Protein AF-A0AAE0A126-F1 (afdb_monomer_lite)

InterPro domains:
  IPR005139 Peptide chain release factor [PF03462] (1-74)
  IPR045853 Peptide chain release factor class I superfamily [SSF75620] (1-94)

Sequence (136 aa):
MVMEMYKSWAQRRGYGVTVVDEMPGEMAGIKLATIKVVGEYTFGYAKSEVGVHRLVRISPFDSGKRWHTSFAAVAVIPIIGDGSTCVQINESDLLSVAAPPQNMAQAMSQPVSMATLPQNIEEEMAVNLRKSNSFD

Foldseek 3Di:
DVVVVVVVVLVVVVWDKDWPDFAADPPHDTQKTKMKTWDPCPCVVCVVVAAKDKDWAQDPPDPVSDIAIKIKGWDKDWDFPPDDDPVPPDPVVPDDPDDDDDDDDDDPDDDDPPPDDPPDGRTIIIIIIHIDDPDD

Organism: NCBI:txid43782

Secondary structure (DSSP, 8-state):
-HHHHHHHHHHHTT-EEEEEEEEE-SSSSEEEEEEEEESTTHHHHHGGG-EEEEEEEE-TT-TT--EEEEEEEEEEEEE----S------GGG---S--PPP----------------S----EEEEEEEEEP---

Structure (mmCIF, N/CA/C/O backbone):
data_AF-A0AAE0A126-F1
#
_entry.id   AF-A0AAE0A126-F1
#
loop_
_atom_site.group_PDB
_atom_site.id
_atom_site.type_symbol
_atom_site.label_atom_id
_atom_site.label_alt_id
_atom_site.label_comp_id
_atom_site.label_asym_id
_atom_site.label_entity_id
_atom_site.label_seq_id
_atom_site.pdbx_PDB_ins_code
_atom_site.Cartn_x
_atom_site.Cartn_y
_atom_site.Cartn_z
_atom_site.occupancy
_atom_site.B_iso_or_equiv
_atom_site.auth_seq_id
_atom_site.auth_comp_id
_atom_site.auth_asym_id
_atom_site.auth_atom_id
_atom_site.pdbx_PDB_model_num
ATOM 1 N N . MET A 1 1 ? 1.179 -0.737 -8.811 1.00 82.94 1 MET A N 1
ATOM 2 C CA . MET A 1 1 ? 1.122 -2.153 -8.372 1.00 82.94 1 MET A CA 1
ATOM 3 C C . MET A 1 1 ? 0.678 -2.263 -6.924 1.00 82.94 1 MET A C 1
ATOM 5 O O . MET A 1 1 ? -0.430 -2.722 -6.720 1.00 82.94 1 MET A O 1
ATOM 9 N N . VAL A 1 2 ? 1.458 -1.804 -5.938 1.00 86.81 2 VAL A N 1
ATOM 10 C CA . VAL A 1 2 ? 1.066 -1.941 -4.518 1.00 86.81 2 VAL A CA 1
ATOM 11 C C . VAL A 1 2 ? -0.205 -1.146 -4.178 1.00 86.81 2 VAL A C 1
ATOM 13 O O . VAL A 1 2 ? -1.112 -1.688 -3.564 1.00 86.81 2 VAL A O 1
ATOM 16 N N . MET A 1 3 ? -0.340 0.094 -4.662 1.00 87.62 3 MET A N 1
ATOM 17 C CA . MET A 1 3 ? -1.569 0.889 -4.478 1.00 87.62 3 MET A CA 1
ATOM 18 C C . MET A 1 3 ? -2.814 0.172 -5.029 1.00 87.62 3 MET A C 1
ATOM 20 O O . MET A 1 3 ? -3.820 0.046 -4.341 1.00 87.62 3 MET A O 1
ATOM 24 N N . GLU A 1 4 ? -2.719 -0.351 -6.254 1.00 89.44 4 GLU A N 1
ATOM 25 C CA . GLU A 1 4 ? -3.809 -1.078 -6.919 1.00 89.44 4 GLU A CA 1
ATOM 26 C C . GLU A 1 4 ? -4.172 -2.388 -6.209 1.00 89.44 4 GLU A C 1
ATOM 28 O O . GLU A 1 4 ? -5.342 -2.767 -6.174 1.00 89.44 4 GLU A O 1
ATOM 33 N N . MET A 1 5 ? -3.193 -3.056 -5.588 1.00 91.06 5 MET A N 1
ATOM 34 C CA . MET A 1 5 ? -3.435 -4.222 -4.737 1.00 91.06 5 MET A CA 1
ATOM 35 C C . MET A 1 5 ? -4.329 -3.851 -3.548 1.00 91.06 5 MET A C 1
ATOM 37 O O . MET A 1 5 ? -5.325 -4.533 -3.313 1.00 91.06 5 MET A O 1
ATOM 41 N N . TYR A 1 6 ? -4.030 -2.751 -2.848 1.00 89.94 6 TYR A N 1
ATOM 42 C CA . TYR A 1 6 ? -4.845 -2.294 -1.719 1.00 89.94 6 TYR A CA 1
ATOM 43 C C . TYR A 1 6 ? -6.224 -1.792 -2.143 1.00 89.94 6 TYR A C 1
ATOM 45 O O . TYR A 1 6 ? -7.208 -2.130 -1.488 1.00 89.94 6 TYR A O 1
ATOM 53 N N . LYS A 1 7 ? -6.328 -1.061 -3.262 1.00 90.12 7 LYS A N 1
ATOM 54 C CA . LYS A 1 7 ? -7.629 -0.669 -3.835 1.00 90.12 7 LYS A CA 1
ATOM 55 C C . LYS A 1 7 ? -8.488 -1.898 -4.138 1.00 90.12 7 LYS A C 1
ATOM 57 O O . LYS A 1 7 ? -9.641 -1.958 -3.724 1.00 90.12 7 LYS A O 1
ATOM 62 N N . SER A 1 8 ? -7.908 -2.905 -4.794 1.00 92.12 8 SER A N 1
ATOM 63 C CA . SER A 1 8 ? -8.606 -4.151 -5.135 1.00 92.12 8 SER A CA 1
ATOM 64 C C . SER A 1 8 ? -9.008 -4.948 -3.892 1.00 92.12 8 SER A C 1
ATOM 66 O O . SER A 1 8 ? -10.103 -5.501 -3.836 1.00 92.12 8 SER A O 1
ATOM 68 N N . TRP A 1 9 ? -8.133 -5.021 -2.886 1.00 91.31 9 TRP A N 1
ATOM 69 C CA . TRP A 1 9 ? -8.419 -5.675 -1.608 1.00 91.31 9 TRP A CA 1
ATOM 70 C C . TRP A 1 9 ? -9.588 -5.007 -0.879 1.00 91.31 9 TRP A C 1
ATOM 72 O O . TRP A 1 9 ? -10.513 -5.694 -0.448 1.00 91.31 9 TRP A O 1
ATOM 82 N N . ALA A 1 10 ? -9.577 -3.678 -0.804 1.00 90.06 10 ALA A N 1
ATOM 83 C CA . ALA A 1 10 ? -10.619 -2.908 -0.146 1.00 90.06 10 ALA A CA 1
ATOM 84 C C . ALA A 1 10 ? -11.964 -3.011 -0.885 1.00 90.06 10 ALA A C 1
ATOM 86 O O . ALA A 1 10 ? -12.980 -3.294 -0.255 1.00 90.06 10 ALA A O 1
ATOM 87 N N . GLN A 1 11 ? -11.967 -2.922 -2.221 1.00 90.50 11 GLN A N 1
ATOM 88 C CA . GLN A 1 11 ? -13.170 -3.133 -3.038 1.00 90.50 11 GLN A CA 1
ATOM 89 C C . GLN A 1 11 ? -13.780 -4.526 -2.834 1.00 90.50 11 GLN A C 1
ATOM 91 O O . GLN A 1 11 ? -14.992 -4.651 -2.684 1.00 90.50 11 GLN A O 1
ATOM 96 N N . ARG A 1 12 ? -12.955 -5.583 -2.773 1.00 92.12 12 ARG A N 1
ATOM 97 C CA . ARG A 1 12 ? -13.431 -6.960 -2.533 1.00 92.12 12 ARG A CA 1
ATOM 98 C C . ARG A 1 12 ? -14.060 -7.154 -1.155 1.00 92.12 12 ARG A C 1
ATOM 100 O O . ARG A 1 12 ? -14.877 -8.054 -0.996 1.00 92.12 12 ARG A O 1
ATOM 107 N N . ARG A 1 13 ? -13.665 -6.348 -0.170 1.00 88.19 13 ARG A N 1
ATOM 108 C CA . ARG A 1 13 ? -14.212 -6.376 1.193 1.00 88.19 13 ARG A CA 1
ATOM 109 C C . ARG A 1 13 ? -15.372 -5.401 1.405 1.00 88.19 13 ARG A C 1
ATOM 111 O O . ARG A 1 13 ? -15.934 -5.382 2.491 1.00 88.19 13 ARG A O 1
ATOM 118 N N . GLY A 1 14 ? -15.738 -4.621 0.385 1.00 89.06 14 GLY A N 1
ATOM 119 C CA . GLY A 1 14 ? -16.791 -3.610 0.486 1.00 89.06 14 GLY A CA 1
ATOM 120 C C . GLY A 1 14 ? -16.379 -2.357 1.265 1.00 89.06 14 GLY A C 1
ATOM 121 O O . GLY A 1 14 ? -17.247 -1.621 1.721 1.00 89.06 14 GLY A O 1
ATOM 122 N N . TYR A 1 15 ? -15.077 -2.107 1.430 1.00 89.75 15 TYR A N 1
ATOM 123 C CA . TYR A 1 15 ? -14.576 -0.904 2.093 1.00 89.75 15 TYR A CA 1
ATOM 124 C C . TYR A 1 15 ? -14.580 0.300 1.144 1.00 89.75 15 TYR A C 1
ATOM 126 O O . TYR A 1 15 ? -14.303 0.170 -0.053 1.00 89.75 15 TYR A O 1
ATOM 134 N N . GLY A 1 16 ? -14.840 1.488 1.691 1.00 87.31 16 GLY A N 1
ATOM 135 C CA . GLY A 1 16 ? -14.696 2.749 0.968 1.00 87.31 16 GLY A CA 1
ATOM 136 C C . GLY A 1 16 ? -13.219 3.098 0.796 1.00 87.31 16 GLY A C 1
ATOM 137 O O . GLY A 1 16 ? -12.457 3.029 1.756 1.00 87.31 16 GLY A O 1
ATOM 138 N N . VAL A 1 17 ? -12.795 3.472 -0.413 1.00 90.38 17 VAL A N 1
ATOM 139 C CA . VAL A 1 17 ? -11.408 3.881 -0.689 1.00 90.38 17 VAL A CA 1
ATOM 140 C C . VAL A 1 17 ? -11.391 5.269 -1.303 1.00 90.38 17 VAL A C 1
ATOM 142 O O . VAL A 1 17 ? -11.979 5.483 -2.361 1.00 90.38 17 VAL A O 1
ATOM 145 N N . THR A 1 18 ? -10.638 6.173 -0.689 1.00 89.56 18 THR A N 1
ATOM 146 C CA . THR A 1 18 ? -10.397 7.530 -1.183 1.00 89.56 18 THR A CA 1
ATOM 147 C C . THR A 1 18 ? -8.900 7.739 -1.356 1.00 89.56 18 THR A C 1
ATOM 149 O O . THR A 1 18 ? -8.113 7.418 -0.470 1.00 89.56 18 THR A O 1
ATOM 152 N N . VAL A 1 19 ? -8.475 8.275 -2.497 1.00 89.50 19 VAL A N 1
ATOM 153 C CA . VAL A 1 19 ? -7.074 8.671 -2.696 1.00 89.50 19 VAL A CA 1
ATOM 154 C C . VAL A 1 19 ? -6.896 10.066 -2.102 1.00 89.50 19 VAL A C 1
ATOM 156 O O . VAL A 1 19 ? -7.593 10.988 -2.512 1.00 89.50 19 VAL A O 1
ATOM 159 N N . VAL A 1 20 ? -6.014 10.201 -1.110 1.00 88.88 20 VAL A N 1
ATOM 160 C CA . VAL A 1 20 ? -5.733 11.480 -0.434 1.00 88.88 20 VAL A CA 1
ATOM 161 C C . VAL A 1 20 ? -4.631 12.232 -1.163 1.00 88.88 20 VAL A C 1
ATOM 163 O O . VAL A 1 20 ? -4.755 13.426 -1.409 1.00 88.88 20 VAL A O 1
ATOM 166 N N . ASP A 1 21 ? -3.562 11.521 -1.510 1.00 85.56 21 ASP A N 1
ATOM 167 C CA . ASP A 1 21 ? -2.424 12.082 -2.224 1.00 85.56 21 ASP A CA 1
ATOM 168 C C . ASP A 1 21 ? -1.836 11.036 -3.173 1.00 85.56 21 ASP A C 1
ATOM 170 O O . ASP A 1 21 ? -1.783 9.842 -2.859 1.00 85.56 21 ASP A O 1
ATOM 174 N N . GLU A 1 22 ? -1.396 11.482 -4.343 1.00 88.06 22 GLU A N 1
ATOM 175 C CA . GLU A 1 22 ? -0.737 10.652 -5.342 1.00 88.06 22 GLU A CA 1
ATOM 176 C C . GLU A 1 22 ? 0.333 11.474 -6.059 1.00 88.06 22 GLU A C 1
ATOM 178 O O . GLU A 1 22 ? 0.05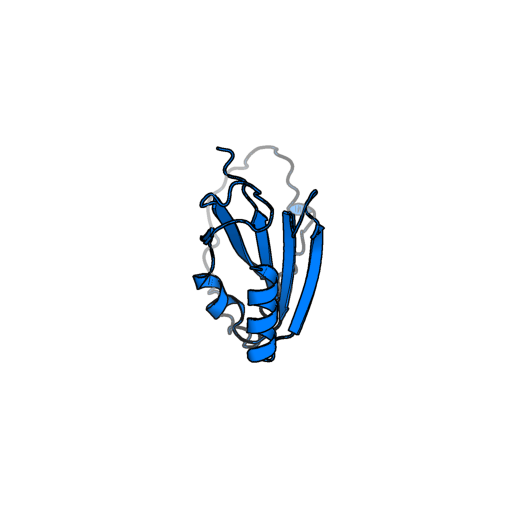0 12.396 -6.821 1.00 88.06 22 GLU A O 1
ATOM 183 N N . MET A 1 23 ? 1.588 11.094 -5.842 1.00 87.00 23 MET A N 1
ATOM 184 C CA . MET A 1 23 ? 2.736 11.658 -6.530 1.00 87.00 23 MET A CA 1
ATOM 185 C C . MET A 1 23 ? 3.214 10.688 -7.616 1.00 87.00 23 MET A C 1
ATOM 187 O O . MET A 1 23 ? 3.800 9.639 -7.292 1.00 87.00 23 MET A O 1
ATOM 191 N N . PRO A 1 24 ? 3.032 11.020 -8.905 1.00 86.75 24 PRO A N 1
ATOM 192 C CA . PRO A 1 24 ? 3.548 10.202 -9.992 1.00 86.75 24 PRO A CA 1
ATOM 193 C C . PRO A 1 24 ? 5.085 10.150 -9.959 1.00 86.75 24 PRO A C 1
ATOM 195 O O . PRO A 1 24 ? 5.764 11.079 -9.519 1.00 86.75 24 PRO A O 1
ATOM 198 N N . GLY A 1 25 ? 5.650 9.023 -10.390 1.00 82.81 25 GLY A N 1
ATOM 199 C CA . GLY A 1 25 ? 7.092 8.868 -10.584 1.00 82.81 25 GLY A CA 1
ATOM 200 C C . GLY A 1 25 ? 7.559 9.492 -11.902 1.00 82.81 25 GLY A C 1
ATOM 201 O O . GLY A 1 25 ? 6.799 9.542 -12.860 1.00 82.81 25 GLY A O 1
ATOM 202 N N . GLU A 1 26 ? 8.825 9.911 -11.968 1.00 78.75 26 GLU A N 1
ATOM 203 C CA . GLU A 1 26 ? 9.386 10.651 -13.117 1.00 78.75 26 GLU A CA 1
ATOM 204 C C . GLU A 1 26 ? 9.340 9.886 -14.447 1.00 78.75 26 GLU A C 1
ATOM 206 O O . GLU A 1 26 ? 9.037 10.468 -15.481 1.00 78.75 26 GLU A O 1
ATOM 211 N N . MET A 1 27 ? 9.626 8.581 -14.437 1.00 76.06 27 MET A N 1
ATOM 212 C CA . MET A 1 27 ? 9.590 7.759 -15.657 1.00 76.06 27 MET A CA 1
ATOM 213 C C . MET A 1 27 ? 8.366 6.846 -15.726 1.00 76.06 27 MET A C 1
ATOM 215 O O . MET A 1 27 ? 7.790 6.659 -16.792 1.00 76.06 27 MET A O 1
ATOM 219 N N . ALA A 1 28 ? 7.999 6.216 -14.607 1.00 80.00 28 ALA A N 1
ATOM 220 C CA . ALA A 1 28 ? 6.875 5.289 -14.547 1.00 80.00 28 ALA A CA 1
ATOM 221 C C . ALA A 1 28 ? 6.456 4.982 -13.105 1.00 80.00 28 ALA A C 1
ATOM 223 O O . ALA A 1 28 ? 7.293 4.825 -12.206 1.00 80.00 28 ALA A O 1
ATOM 224 N N . GLY A 1 29 ? 5.153 4.763 -12.928 1.00 82.31 29 GLY A N 1
ATOM 225 C CA . GLY A 1 29 ? 4.553 4.363 -11.660 1.00 82.31 29 GLY A CA 1
ATOM 226 C C . GLY A 1 29 ? 4.373 5.530 -10.696 1.00 82.31 29 GLY A C 1
ATOM 227 O O . GLY A 1 29 ? 4.264 6.678 -11.105 1.00 82.31 29 GLY A O 1
ATOM 228 N N . ILE A 1 30 ? 4.329 5.209 -9.406 1.00 84.06 30 ILE A N 1
ATOM 229 C CA . ILE A 1 30 ? 4.019 6.145 -8.324 1.00 84.06 30 ILE A CA 1
ATOM 230 C C . ILE A 1 30 ? 5.238 6.237 -7.404 1.00 84.06 30 ILE A C 1
ATOM 232 O O . ILE A 1 30 ? 5.832 5.209 -7.060 1.00 84.06 30 ILE A O 1
ATOM 236 N N . LYS A 1 31 ? 5.623 7.461 -7.030 1.00 84.25 31 LYS A N 1
ATOM 237 C CA . LYS A 1 31 ? 6.711 7.737 -6.080 1.00 84.25 31 LYS A CA 1
ATOM 238 C C . LYS A 1 31 ? 6.212 7.674 -4.640 1.00 84.25 31 LYS A C 1
ATOM 240 O O . LYS A 1 31 ? 6.867 7.049 -3.801 1.00 84.25 31 LYS A O 1
ATOM 245 N N . LEU A 1 32 ? 5.071 8.320 -4.405 1.00 83.50 32 LEU A N 1
ATOM 246 C CA . LEU A 1 32 ? 4.343 8.355 -3.146 1.00 83.50 32 LEU A CA 1
ATOM 247 C C . LEU A 1 32 ? 2.847 8.253 -3.431 1.00 83.50 32 LEU A C 1
ATOM 249 O O . LEU A 1 32 ? 2.360 8.881 -4.362 1.00 83.50 32 LEU A O 1
ATOM 253 N N . ALA A 1 33 ? 2.123 7.478 -2.640 1.00 86.81 33 ALA A N 1
ATOM 254 C CA . ALA A 1 33 ? 0.671 7.562 -2.594 1.00 86.81 33 ALA A CA 1
ATOM 255 C C . ALA A 1 33 ? 0.208 7.401 -1.156 1.00 86.81 33 ALA A C 1
ATOM 257 O O . ALA A 1 33 ? 0.822 6.638 -0.407 1.00 86.81 33 ALA A O 1
ATOM 258 N N . THR A 1 34 ? -0.888 8.086 -0.851 1.00 88.50 34 THR A N 1
ATOM 259 C CA . THR A 1 34 ? -1.635 8.021 0.398 1.00 88.50 34 THR A CA 1
ATOM 260 C C . THR A 1 34 ? -3.081 7.701 0.051 1.00 88.50 34 THR A C 1
ATOM 262 O O . THR A 1 34 ? -3.775 8.497 -0.583 1.00 88.50 34 THR A O 1
ATOM 265 N N . ILE A 1 35 ? -3.548 6.523 0.454 1.00 88.12 35 ILE A N 1
ATOM 266 C CA . ILE A 1 35 ? -4.961 6.142 0.343 1.00 88.12 35 ILE A CA 1
ATOM 267 C C . ILE A 1 35 ? -5.583 6.107 1.728 1.00 88.12 35 ILE A C 1
ATOM 269 O O . ILE A 1 35 ? -4.923 5.672 2.664 1.00 88.12 35 ILE A O 1
ATOM 273 N N . LYS A 1 36 ? -6.835 6.549 1.817 1.00 88.75 36 LYS A N 1
ATOM 274 C CA . LYS A 1 36 ? -7.723 6.450 2.968 1.00 88.75 36 LYS A CA 1
ATOM 275 C C . LYS A 1 36 ? -8.702 5.310 2.722 1.00 88.75 36 LYS A C 1
ATOM 277 O O . LYS A 1 36 ? -9.431 5.332 1.731 1.00 88.75 36 LYS A O 1
ATOM 282 N N . VAL A 1 37 ? -8.703 4.316 3.601 1.00 86.81 37 VAL A N 1
ATOM 283 C CA . VAL A 1 37 ? -9.666 3.204 3.566 1.00 86.81 37 VAL A CA 1
ATOM 284 C C . VAL A 1 37 ? -10.605 3.339 4.756 1.00 86.81 37 VAL A C 1
ATOM 286 O O . VAL A 1 37 ? -10.115 3.472 5.870 1.00 86.81 37 VAL A O 1
ATOM 289 N N . VAL A 1 38 ? -11.916 3.317 4.513 1.00 86.00 38 VAL A N 1
ATOM 290 C CA . VAL A 1 38 ? -12.972 3.419 5.530 1.00 86.00 38 VAL A CA 1
ATOM 291 C C . VAL A 1 38 ? -13.756 2.112 5.559 1.00 86.00 38 VAL A C 1
ATOM 293 O O . VAL A 1 38 ? -14.254 1.649 4.529 1.00 86.00 38 VAL A O 1
ATOM 296 N N . GLY A 1 39 ? -13.854 1.509 6.738 1.00 84.56 39 GLY A N 1
ATOM 297 C CA . GLY A 1 39 ? -14.594 0.275 6.952 1.00 84.56 39 GLY A CA 1
ATOM 298 C C . GLY A 1 39 ? -14.431 -0.248 8.374 1.00 84.56 39 GLY A C 1
ATOM 299 O O . GLY A 1 39 ? -13.646 0.275 9.159 1.00 84.56 39 GLY A O 1
ATOM 300 N N . GLU A 1 40 ? -15.178 -1.297 8.698 1.00 82.44 40 GLU A N 1
ATOM 301 C CA . GLU A 1 40 ? -15.122 -1.936 10.011 1.00 82.44 40 GLU A CA 1
ATOM 302 C C . GLU A 1 40 ? -13.845 -2.787 10.149 1.00 82.44 40 GLU A C 1
ATOM 304 O O . GLU A 1 40 ? -13.540 -3.617 9.280 1.00 82.44 40 GLU A O 1
ATOM 309 N N . TYR A 1 41 ? -13.100 -2.582 11.242 1.00 81.69 41 TYR A N 1
ATOM 310 C CA . TYR A 1 41 ? -11.856 -3.296 11.575 1.00 81.69 41 TYR A CA 1
ATOM 311 C C . TYR A 1 41 ? -10.760 -3.248 10.490 1.00 81.69 41 TYR A C 1
ATOM 313 O O . TYR A 1 41 ? -9.907 -4.141 10.404 1.00 81.69 41 TYR A O 1
ATOM 321 N N . THR A 1 42 ? -10.772 -2.231 9.627 1.00 82.06 42 THR A N 1
ATOM 322 C CA . THR A 1 42 ? -9.817 -2.055 8.519 1.00 82.06 42 THR A CA 1
ATOM 323 C C . THR A 1 42 ? -8.374 -1.984 9.007 1.00 82.06 42 THR A C 1
ATOM 325 O O . THR A 1 42 ? -7.500 -2.616 8.402 1.00 82.06 42 THR A O 1
ATOM 328 N N . PHE A 1 43 ? -8.113 -1.291 10.121 1.00 83.19 43 PHE A N 1
ATOM 329 C CA . PHE A 1 43 ? -6.773 -1.191 10.693 1.00 83.19 43 PHE A CA 1
ATOM 330 C C . PHE A 1 43 ? -6.294 -2.547 11.212 1.00 83.19 43 PHE A C 1
ATOM 332 O O . PHE A 1 43 ? -5.145 -2.923 10.975 1.00 83.19 43 PHE A O 1
ATOM 339 N N . GLY A 1 44 ? -7.176 -3.318 11.855 1.00 84.88 44 GLY A N 1
ATOM 340 C CA . GLY A 1 44 ? -6.858 -4.652 12.369 1.00 84.88 44 GLY A CA 1
ATOM 341 C C . GLY A 1 44 ? -6.282 -5.586 11.301 1.00 84.88 44 GLY A C 1
ATOM 342 O O . GLY A 1 44 ? -5.262 -6.239 11.530 1.00 84.88 44 GLY A O 1
ATOM 343 N N . TYR A 1 45 ? -6.878 -5.600 10.106 1.00 85.81 45 TYR A N 1
ATOM 344 C CA . TYR A 1 45 ? -6.377 -6.410 8.994 1.00 85.81 45 TYR A CA 1
ATOM 345 C C . TYR A 1 45 ? -5.078 -5.857 8.400 1.00 85.81 45 TYR A C 1
ATOM 347 O O . TYR A 1 45 ? -4.122 -6.604 8.182 1.00 85.81 45 TYR A O 1
ATOM 355 N N . ALA A 1 46 ? -5.021 -4.549 8.157 1.00 84.69 46 ALA A N 1
ATOM 356 C CA . ALA A 1 46 ? -3.900 -3.934 7.459 1.00 84.69 46 ALA A CA 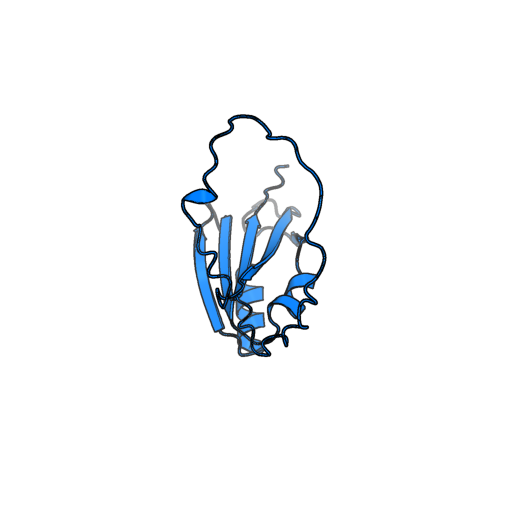1
ATOM 357 C C . ALA A 1 46 ? -2.654 -3.724 8.329 1.00 84.69 46 ALA A C 1
ATOM 359 O O . ALA A 1 46 ? -1.556 -3.579 7.800 1.00 84.69 46 ALA A O 1
ATOM 360 N N . LYS A 1 47 ? -2.776 -3.760 9.659 1.00 84.81 47 LYS A N 1
ATOM 361 C CA . LYS A 1 47 ? -1.636 -3.668 10.582 1.00 84.81 47 LYS A CA 1
ATOM 362 C C . LYS A 1 47 ? -0.565 -4.725 10.298 1.00 84.81 47 LYS A C 1
ATOM 364 O O . LYS A 1 47 ? 0.620 -4.458 10.475 1.00 84.81 47 LYS A O 1
ATOM 369 N N . SER A 1 48 ? -0.978 -5.910 9.848 1.00 86.69 48 SER A N 1
ATOM 370 C CA . SER A 1 48 ? -0.065 -7.000 9.484 1.00 86.69 48 SER A CA 1
ATOM 371 C C . SER A 1 48 ? 0.763 -6.724 8.221 1.00 86.69 48 SER A C 1
ATOM 373 O O . SER A 1 48 ? 1.803 -7.342 8.025 1.00 86.69 48 SER A O 1
ATOM 375 N N . GLU A 1 49 ? 0.343 -5.758 7.405 1.00 87.12 49 GLU A N 1
ATOM 376 C CA . GLU A 1 49 ? 0.974 -5.414 6.130 1.00 87.12 49 GLU A CA 1
ATOM 377 C C . GLU A 1 49 ? 2.038 -4.309 6.250 1.00 87.12 49 GLU A C 1
ATOM 379 O O . GLU A 1 49 ? 2.686 -3.943 5.261 1.00 87.12 49 GLU A O 1
ATOM 384 N N . VAL A 1 50 ? 2.222 -3.762 7.457 1.00 88.44 50 VAL A N 1
ATOM 385 C CA . VAL A 1 50 ? 3.225 -2.733 7.743 1.00 88.44 50 VAL A CA 1
ATOM 386 C C . VAL A 1 50 ? 4.622 -3.311 7.553 1.00 88.44 50 VAL A C 1
ATOM 388 O O . VAL A 1 50 ? 5.004 -4.286 8.196 1.00 88.44 50 VAL A O 1
ATOM 391 N N . GLY A 1 51 ? 5.418 -2.675 6.696 1.00 87.38 51 GLY A N 1
ATOM 392 C CA . GLY A 1 51 ? 6.784 -3.107 6.431 1.00 87.38 51 GLY A CA 1
ATOM 393 C C . GLY A 1 51 ? 7.247 -2.815 5.013 1.00 87.38 51 GLY A C 1
ATOM 394 O O . GLY A 1 51 ? 6.669 -2.004 4.290 1.00 87.38 51 GLY A O 1
ATOM 395 N N . VAL A 1 52 ? 8.335 -3.473 4.616 1.00 89.19 52 VAL A N 1
ATOM 396 C CA . VAL A 1 52 ? 8.930 -3.320 3.287 1.00 89.19 52 VAL A CA 1
ATOM 397 C C . VAL A 1 52 ? 8.592 -4.533 2.433 1.00 89.19 52 VAL A C 1
ATOM 399 O O . VAL A 1 52 ? 9.001 -5.654 2.721 1.00 89.19 52 VAL A O 1
ATOM 402 N N . HIS A 1 53 ? 7.881 -4.287 1.340 1.00 88.88 53 HIS A N 1
ATOM 403 C CA . HIS A 1 53 ? 7.503 -5.284 0.350 1.00 88.88 53 HIS A CA 1
ATOM 404 C C . HIS A 1 53 ? 8.562 -5.331 -0.752 1.00 88.88 53 HIS A C 1
ATOM 406 O O . HIS A 1 53 ? 8.930 -4.295 -1.313 1.00 88.88 53 HIS A O 1
ATOM 412 N N . ARG A 1 54 ? 9.061 -6.530 -1.071 1.00 89.69 54 ARG A N 1
ATOM 413 C CA . ARG A 1 54 ? 10.112 -6.754 -2.077 1.00 89.69 54 ARG A CA 1
ATOM 414 C C . ARG A 1 54 ? 9.529 -7.402 -3.329 1.00 89.69 54 ARG A C 1
ATOM 416 O O . ARG A 1 54 ? 8.873 -8.433 -3.247 1.00 89.69 54 ARG A O 1
ATOM 423 N N . LEU A 1 55 ? 9.842 -6.843 -4.495 1.00 87.38 55 LEU A N 1
ATOM 424 C CA . LEU A 1 55 ? 9.480 -7.396 -5.799 1.00 87.38 55 LEU A CA 1
ATOM 425 C C . LEU A 1 55 ? 10.744 -7.692 -6.603 1.00 87.38 55 LEU A C 1
ATOM 427 O O . LEU A 1 55 ? 11.527 -6.786 -6.878 1.00 87.38 55 LEU A O 1
ATOM 431 N N . VAL A 1 56 ? 10.917 -8.948 -7.010 1.00 90.00 56 VAL A N 1
ATOM 432 C CA . VAL A 1 56 ? 11.998 -9.376 -7.905 1.00 90.00 56 VAL A CA 1
ATOM 433 C C . VAL A 1 56 ? 11.382 -9.739 -9.246 1.00 90.00 56 VAL A C 1
ATOM 435 O O . VAL A 1 56 ? 10.542 -10.633 -9.319 1.00 90.00 56 VAL A O 1
ATOM 438 N N . ARG A 1 57 ? 11.752 -9.016 -10.302 1.00 89.44 57 ARG A N 1
ATOM 439 C CA . ARG A 1 57 ? 11.220 -9.239 -11.653 1.00 89.44 57 ARG A CA 1
ATOM 440 C C . ARG A 1 57 ? 12.178 -8.730 -12.716 1.00 89.44 57 ARG A C 1
ATOM 442 O O . ARG A 1 57 ? 13.011 -7.870 -12.448 1.00 89.44 57 ARG A O 1
ATOM 449 N N . ILE A 1 58 ? 11.991 -9.183 -13.948 1.00 87.12 58 ILE A N 1
ATOM 450 C CA . ILE A 1 58 ? 12.599 -8.525 -15.104 1.00 87.12 58 ILE A CA 1
ATOM 451 C C . ILE A 1 58 ? 11.804 -7.243 -15.376 1.00 87.12 58 ILE A C 1
ATOM 453 O O . ILE A 1 58 ? 10.577 -7.273 -15.517 1.00 87.12 58 ILE A O 1
ATOM 457 N N . SER A 1 59 ? 12.487 -6.100 -15.372 1.00 83.56 59 SER A N 1
ATOM 458 C CA . SER A 1 59 ? 11.842 -4.810 -15.616 1.00 83.56 59 SER A CA 1
ATOM 459 C C . SER A 1 59 ? 11.499 -4.671 -17.104 1.00 83.56 59 SER A C 1
ATOM 461 O O . SER A 1 59 ? 12.390 -4.849 -17.930 1.00 83.56 59 SER A O 1
ATOM 463 N N . PRO A 1 60 ? 10.261 -4.289 -17.479 1.00 83.50 60 PRO A N 1
ATOM 464 C CA . PRO A 1 60 ? 9.912 -4.005 -18.874 1.00 83.50 60 PRO A CA 1
ATOM 465 C C . PRO A 1 60 ? 10.613 -2.745 -19.407 1.00 83.50 60 PRO A C 1
ATOM 467 O O . PRO A 1 60 ? 10.611 -2.511 -20.608 1.00 83.50 60 PRO A O 1
ATOM 470 N N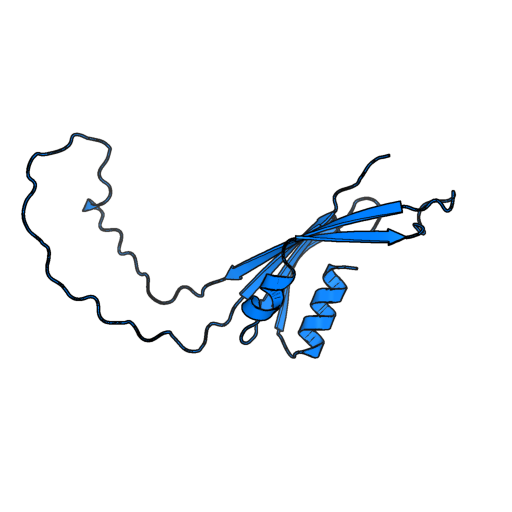 . PHE A 1 61 ? 11.198 -1.937 -18.517 1.00 81.81 61 PHE A N 1
ATOM 471 C CA . PHE A 1 61 ? 11.926 -0.715 -18.857 1.00 81.81 61 PHE A CA 1
ATOM 472 C C . PHE A 1 61 ? 13.433 -0.944 -19.046 1.00 81.81 61 PHE A C 1
ATOM 474 O O . PHE A 1 61 ? 14.137 -0.013 -19.419 1.00 81.81 61 PHE A O 1
ATOM 481 N N . ASP A 1 62 ? 13.942 -2.149 -18.764 1.00 81.62 62 ASP A N 1
ATOM 482 C CA . ASP A 1 62 ? 15.354 -2.483 -18.961 1.00 81.62 62 ASP A CA 1
ATOM 483 C C . ASP A 1 62 ? 15.541 -3.285 -20.253 1.00 81.62 62 ASP A C 1
ATOM 485 O O . ASP A 1 62 ? 15.140 -4.447 -20.347 1.00 81.62 62 ASP A O 1
ATOM 489 N N . SER A 1 63 ? 16.209 -2.681 -21.238 1.00 82.31 63 SER A N 1
ATOM 490 C CA . SER A 1 63 ? 16.554 -3.331 -22.509 1.00 82.31 63 SER A CA 1
ATOM 491 C C . SER A 1 63 ? 17.470 -4.547 -22.325 1.00 82.31 63 SER A C 1
ATOM 493 O O . SER A 1 63 ? 17.467 -5.449 -23.161 1.00 82.31 63 SER A O 1
ATOM 495 N N . GLY A 1 64 ? 18.234 -4.603 -21.226 1.00 82.94 64 GLY A N 1
ATOM 496 C CA . GLY A 1 64 ? 19.160 -5.696 -20.923 1.00 82.94 64 GLY A CA 1
ATOM 497 C C . GLY A 1 64 ? 18.514 -6.956 -20.338 1.00 82.94 64 GLY A C 1
ATOM 498 O O . GLY A 1 64 ? 19.223 -7.936 -20.127 1.00 82.94 64 GLY A O 1
ATOM 499 N N . LYS A 1 65 ? 17.197 -6.950 -20.062 1.00 83.56 65 LYS A N 1
ATOM 500 C CA . LYS A 1 65 ? 16.450 -8.069 -19.447 1.00 83.56 65 LYS A CA 1
ATOM 501 C C . LYS A 1 65 ? 17.096 -8.624 -18.165 1.00 83.56 65 LYS A C 1
ATOM 503 O O . LYS A 1 65 ? 17.001 -9.821 -17.888 1.00 83.56 65 LYS A O 1
ATOM 508 N N . ARG A 1 66 ? 17.753 -7.777 -17.370 1.00 87.38 66 ARG A N 1
ATOM 509 C CA . ARG A 1 66 ? 18.338 -8.205 -16.093 1.00 87.38 66 ARG A CA 1
ATOM 510 C C . ARG A 1 66 ? 17.247 -8.377 -15.036 1.00 87.38 66 ARG A C 1
ATOM 512 O O . ARG A 1 66 ? 16.133 -7.870 -15.178 1.00 87.38 66 ARG A O 1
ATOM 519 N N . TRP A 1 67 ? 17.558 -9.113 -13.973 1.00 88.25 67 TRP A N 1
ATOM 520 C CA . TRP A 1 67 ? 16.685 -9.209 -12.805 1.00 88.25 67 TRP A CA 1
ATOM 521 C C . TRP A 1 67 ? 16.821 -7.942 -11.967 1.00 88.25 67 TRP A C 1
ATOM 523 O O . TRP A 1 67 ? 17.911 -7.620 -11.509 1.00 88.25 67 TRP A O 1
ATOM 533 N N . HIS A 1 68 ? 15.711 -7.240 -11.754 1.00 83.81 68 HIS A N 1
ATOM 534 C CA . HIS A 1 68 ? 15.653 -6.050 -10.910 1.00 83.81 68 HIS A CA 1
ATOM 535 C C . HIS A 1 68 ? 14.979 -6.395 -9.589 1.00 83.81 68 HIS A C 1
ATOM 537 O O . HIS A 1 68 ? 13.948 -7.076 -9.564 1.00 83.81 68 HIS A O 1
ATOM 543 N N . THR A 1 69 ? 15.537 -5.887 -8.492 1.00 85.56 69 THR A N 1
ATOM 544 C CA . THR A 1 69 ? 14.890 -5.915 -7.178 1.00 85.56 69 THR A CA 1
ATOM 545 C C . THR A 1 69 ? 14.330 -4.528 -6.883 1.00 85.56 69 THR A C 1
ATOM 547 O O . THR A 1 69 ? 15.023 -3.528 -7.000 1.00 85.56 69 THR A O 1
ATOM 550 N N . SER A 1 70 ? 13.055 -4.442 -6.523 1.00 84.56 70 SER A N 1
ATOM 551 C CA . SER A 1 70 ? 12.400 -3.200 -6.110 1.00 84.56 70 SER A CA 1
ATOM 552 C C . SER A 1 70 ? 11.825 -3.350 -4.710 1.00 84.56 70 SER A C 1
ATOM 554 O O . SER A 1 70 ? 11.401 -4.441 -4.325 1.00 84.56 70 SER A O 1
ATOM 556 N N . PHE A 1 71 ? 11.761 -2.240 -3.980 1.00 86.19 71 PHE A N 1
ATOM 557 C CA . PHE A 1 71 ? 11.202 -2.185 -2.636 1.00 86.19 71 PHE A CA 1
ATOM 558 C C . PHE A 1 71 ? 10.101 -1.127 -2.553 1.00 86.19 71 PHE A C 1
ATOM 560 O O . PHE A 1 71 ? 10.195 -0.056 -3.161 1.00 86.19 71 PHE A O 1
ATOM 567 N N . ALA A 1 72 ? 9.058 -1.440 -1.791 1.00 86.31 72 ALA A N 1
ATOM 568 C CA . ALA A 1 72 ? 7.989 -0.518 -1.446 1.00 86.31 72 ALA A CA 1
ATOM 569 C C . ALA A 1 72 ? 7.756 -0.574 0.063 1.00 86.31 72 ALA A C 1
ATOM 571 O O . ALA A 1 72 ? 7.418 -1.629 0.596 1.00 86.31 72 ALA A O 1
ATOM 572 N N . ALA A 1 73 ? 7.949 0.547 0.752 1.00 86.56 73 ALA A N 1
ATOM 573 C CA . ALA A 1 73 ? 7.575 0.653 2.157 1.00 86.56 73 ALA A CA 1
ATOM 574 C C . ALA A 1 73 ? 6.076 0.937 2.264 1.00 86.56 73 ALA A C 1
ATOM 576 O O . ALA A 1 73 ? 5.570 1.775 1.518 1.00 86.56 73 ALA A O 1
ATOM 577 N N . VAL A 1 74 ? 5.410 0.242 3.183 1.00 87.56 74 VAL A N 1
ATOM 578 C CA . VAL A 1 74 ? 4.005 0.398 3.546 1.00 87.56 74 VAL A CA 1
ATOM 579 C C . VAL A 1 74 ? 3.940 0.784 5.019 1.00 87.56 74 VAL A C 1
ATOM 581 O O . VAL A 1 74 ? 4.418 0.044 5.879 1.00 87.56 74 VAL A O 1
ATOM 584 N N . ALA A 1 75 ? 3.328 1.926 5.313 1.00 85.44 75 ALA A N 1
ATOM 585 C CA . ALA A 1 75 ? 2.933 2.298 6.669 1.00 85.44 75 ALA A CA 1
ATOM 586 C C . ALA A 1 75 ? 1.411 2.373 6.746 1.00 85.44 75 ALA A C 1
ATOM 588 O O . ALA A 1 75 ? 0.792 2.826 5.789 1.00 85.44 75 ALA A O 1
ATOM 589 N N . VAL A 1 76 ? 0.841 1.945 7.870 1.00 85.31 76 VAL A N 1
ATOM 590 C CA . VAL A 1 76 ? -0.600 1.954 8.150 1.00 85.31 76 VAL A CA 1
ATOM 591 C C . VAL A 1 76 ? -0.790 2.683 9.469 1.00 85.31 76 VAL A C 1
ATOM 593 O O . VAL A 1 76 ? -0.204 2.300 10.481 1.00 85.31 76 VAL A O 1
ATOM 596 N N . ILE A 1 77 ? -1.582 3.748 9.443 1.00 83.56 77 ILE A N 1
ATOM 597 C CA . ILE A 1 77 ? -1.851 4.595 10.607 1.00 83.56 77 ILE A CA 1
ATOM 598 C C . ILE A 1 77 ? -3.363 4.631 10.810 1.00 83.56 77 ILE A C 1
ATOM 600 O O . ILE A 1 77 ? -4.054 4.925 9.832 1.00 83.56 77 ILE A O 1
ATOM 604 N N . PRO A 1 78 ? -3.868 4.342 12.023 1.00 82.00 78 PRO A N 1
ATOM 605 C CA . PRO A 1 78 ? -5.277 4.512 12.324 1.00 82.00 78 PRO A CA 1
ATOM 606 C C . PRO A 1 78 ? -5.576 6.002 12.500 1.00 82.00 78 PRO A C 1
ATOM 608 O O . PRO A 1 78 ? -4.871 6.710 13.221 1.00 82.00 78 PRO A O 1
ATOM 611 N N . ILE A 1 79 ? -6.633 6.471 11.858 1.00 76.00 79 ILE A N 1
ATOM 612 C CA . ILE A 1 79 ? -7.209 7.788 12.073 1.00 76.00 79 ILE A CA 1
ATOM 613 C C . ILE A 1 79 ? -8.333 7.584 13.080 1.00 76.00 79 ILE A C 1
ATOM 615 O O . ILE A 1 79 ? -9.323 6.906 12.810 1.00 76.00 79 ILE A O 1
ATOM 619 N N . ILE A 1 80 ? -8.118 8.109 14.279 1.00 74.50 80 ILE A N 1
ATOM 620 C CA . ILE A 1 80 ? -9.102 8.085 15.351 1.00 74.50 80 ILE A CA 1
ATOM 621 C C . ILE A 1 80 ? -9.991 9.300 15.118 1.00 74.50 80 ILE A C 1
ATOM 623 O O . ILE A 1 80 ? -9.489 10.419 15.082 1.00 74.50 80 ILE A O 1
ATOM 627 N N . GLY A 1 81 ? -11.291 9.082 14.916 1.00 61.56 81 GLY A N 1
ATOM 628 C CA . GLY A 1 81 ? -12.251 10.177 14.857 1.00 61.56 81 GLY A CA 1
ATOM 629 C C . GLY A 1 81 ? -12.240 10.946 16.176 1.00 61.56 81 GLY A C 1
ATOM 630 O O . GLY A 1 81 ? -12.352 10.341 17.244 1.00 61.56 81 GLY A O 1
ATOM 631 N N . ASP A 1 82 ? -12.093 12.265 16.092 1.00 59.50 82 ASP A N 1
ATOM 632 C CA . ASP A 1 82 ? -12.050 13.186 17.226 1.00 59.50 82 ASP A CA 1
ATOM 633 C C . ASP A 1 82 ? -13.400 13.214 17.960 1.00 59.50 82 ASP A C 1
ATOM 635 O O . ASP A 1 82 ? -14.226 14.110 17.797 1.00 59.50 82 ASP A O 1
ATOM 639 N N . GLY A 1 83 ? -13.659 12.203 18.778 1.00 53.44 83 GLY A N 1
ATOM 640 C CA . GLY A 1 83 ? -14.805 12.142 19.666 1.00 53.44 83 GLY A CA 1
ATOM 641 C C . GLY A 1 83 ? -14.316 12.087 21.099 1.00 53.44 83 GLY A C 1
ATOM 642 O O . GLY A 1 83 ? -13.947 11.017 21.565 1.00 53.44 83 GLY A O 1
ATOM 643 N N . SER A 1 84 ? -14.378 13.222 21.804 1.00 45.41 84 SER A N 1
ATOM 644 C CA . SER A 1 84 ? -14.242 13.371 23.268 1.00 45.41 84 SER A CA 1
ATOM 645 C C . SER A 1 84 ? -12.849 13.494 23.905 1.00 45.41 84 SER A C 1
ATOM 647 O O . SER A 1 84 ? -12.660 13.101 25.050 1.00 45.41 84 SER A O 1
ATOM 649 N N . THR A 1 85 ? -11.930 14.229 23.277 1.00 46.47 85 THR A N 1
ATOM 650 C CA . THR A 1 85 ? -11.000 15.045 24.079 1.00 46.47 85 THR A CA 1
ATOM 651 C C . THR A 1 85 ? -11.139 16.499 23.665 1.00 46.47 85 THR A C 1
ATOM 653 O O . THR A 1 85 ? -10.296 17.066 22.979 1.00 46.47 85 THR A O 1
ATOM 656 N N . CYS A 1 86 ? -12.239 17.126 24.089 1.00 41.28 86 CYS A N 1
ATOM 657 C CA . CYS A 1 86 ? -12.242 18.572 24.256 1.00 41.28 86 CYS A CA 1
ATOM 658 C C . CYS A 1 86 ? -11.241 18.864 25.382 1.00 41.28 86 CYS A C 1
ATOM 660 O O . CYS A 1 86 ? -11.613 18.947 26.550 1.00 41.28 86 CYS A O 1
ATOM 662 N N . VAL A 1 87 ? -9.948 18.926 25.051 1.00 52.75 87 VAL A N 1
ATOM 663 C CA . VAL A 1 87 ? -8.976 19.575 25.923 1.00 52.75 87 VAL A CA 1
ATOM 664 C C . VAL A 1 87 ? -9.367 21.044 25.871 1.00 52.75 87 VAL A C 1
ATOM 666 O O . VAL A 1 87 ? -8.967 21.772 24.965 1.00 52.75 87 VAL A O 1
ATOM 669 N N . GLN A 1 88 ? -10.226 21.472 26.796 1.00 47.41 88 GLN A N 1
ATOM 670 C CA . GLN A 1 88 ? -10.301 22.882 27.136 1.00 47.41 88 GLN A CA 1
ATOM 671 C C . GLN A 1 88 ? -8.925 23.244 27.684 1.00 47.41 88 GLN A C 1
ATOM 673 O O . GLN A 1 88 ? -8.616 22.986 28.845 1.00 47.41 88 GLN A O 1
ATOM 678 N N . ILE A 1 89 ? -8.069 23.768 26.810 1.00 51.34 89 ILE A N 1
ATOM 679 C CA . ILE A 1 89 ? -6.821 24.395 27.216 1.00 51.34 89 ILE A CA 1
ATOM 680 C C . ILE A 1 89 ? -7.253 25.647 27.975 1.00 51.34 89 ILE A C 1
ATOM 682 O O . ILE A 1 89 ? -7.619 26.654 27.374 1.00 51.34 89 ILE A O 1
ATOM 686 N N . ASN A 1 90 ? -7.307 25.550 29.302 1.00 56.91 90 ASN A N 1
ATOM 687 C CA . ASN A 1 90 ? -7.463 26.722 30.144 1.00 56.91 90 ASN A CA 1
ATOM 688 C C . ASN A 1 90 ? -6.215 27.589 29.954 1.00 56.91 90 ASN A C 1
ATOM 690 O O . ASN A 1 90 ? -5.096 27.083 30.000 1.00 56.91 90 ASN A O 1
ATOM 694 N N . GL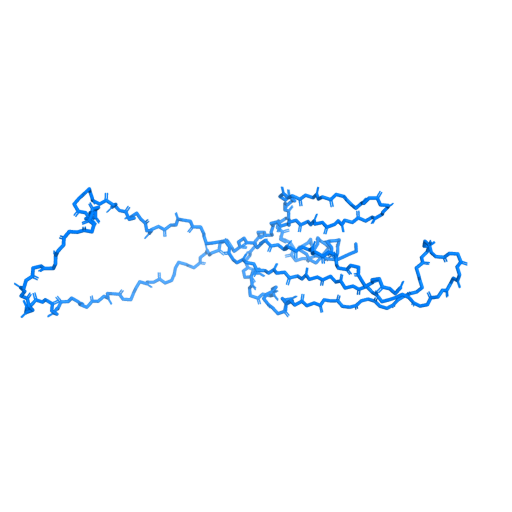U A 1 91 ? -6.391 28.895 29.764 1.00 58.97 91 GLU A N 1
ATOM 695 C CA . GLU A 1 91 ? -5.282 29.846 29.588 1.00 58.97 91 GLU A CA 1
ATOM 696 C C . GLU A 1 91 ? -4.311 29.851 30.786 1.00 58.97 91 GLU A C 1
ATOM 698 O O . GLU A 1 91 ? -3.159 30.254 30.658 1.00 58.97 91 GLU A O 1
ATOM 703 N N . SER A 1 92 ? -4.749 29.342 31.940 1.00 59.78 92 SER A N 1
ATOM 704 C CA . SER A 1 92 ? -3.942 29.113 33.141 1.00 59.78 92 SER A CA 1
ATOM 705 C C . SER A 1 92 ? -2.946 27.949 33.040 1.00 59.78 92 SER A C 1
ATOM 707 O O . SER A 1 92 ? -2.043 27.884 33.870 1.00 59.78 92 SER A O 1
ATOM 709 N N . ASP A 1 93 ? -3.076 27.058 32.050 1.00 57.25 93 ASP A N 1
ATOM 710 C CA . ASP A 1 93 ? -2.148 25.937 31.805 1.00 57.25 93 ASP A CA 1
ATOM 711 C C . ASP A 1 93 ? -1.023 26.315 30.814 1.00 57.25 93 ASP A C 1
ATOM 713 O O . ASP A 1 93 ? -0.056 25.579 30.621 1.00 57.25 93 ASP A O 1
ATOM 717 N N . LEU A 1 94 ? -1.092 27.519 30.226 1.00 52.59 94 LEU A N 1
ATOM 718 C CA . LEU A 1 94 ? 0.018 28.150 29.508 1.00 52.59 94 LEU A CA 1
ATOM 719 C C . LEU A 1 94 ? 0.994 28.789 30.506 1.00 52.59 94 LEU A C 1
ATOM 721 O O . LEU A 1 94 ? 1.223 29.999 30.507 1.00 52.59 94 LEU A O 1
ATOM 725 N N . LEU A 1 95 ? 1.588 27.977 31.378 1.00 47.62 95 LEU A N 1
ATOM 726 C CA . LEU A 1 95 ? 2.674 28.443 32.231 1.00 47.62 95 LEU A CA 1
ATOM 727 C C . LEU A 1 95 ? 3.955 28.516 31.397 1.00 47.62 95 LEU A C 1
ATOM 729 O O . LEU A 1 95 ? 4.602 27.512 31.093 1.00 47.62 95 LEU A O 1
ATOM 733 N N . SER A 1 96 ? 4.323 29.746 31.029 1.00 43.94 96 SER A N 1
ATOM 734 C CA . SER A 1 96 ? 5.688 30.076 30.641 1.00 43.94 96 SER A CA 1
ATOM 735 C C . SER A 1 96 ? 6.649 29.518 31.692 1.00 43.94 96 SER A C 1
ATOM 737 O O . SER A 1 96 ? 6.362 29.529 32.888 1.00 43.94 96 SER A O 1
ATOM 739 N N . VAL A 1 97 ? 7.779 28.978 31.236 1.00 45.09 97 VAL A N 1
ATOM 740 C CA . VAL A 1 97 ? 8.848 28.441 32.085 1.00 45.09 97 VAL A CA 1
ATOM 741 C C . VAL A 1 97 ? 9.293 29.516 33.084 1.00 45.09 97 VAL A C 1
ATOM 743 O O . VAL A 1 97 ? 10.142 30.351 32.787 1.00 45.09 97 VAL A O 1
ATOM 746 N N . ALA A 1 98 ? 8.699 29.510 34.272 1.00 43.56 98 ALA A N 1
ATOM 747 C CA . ALA A 1 98 ? 9.038 30.398 35.367 1.00 43.56 98 ALA A CA 1
ATOM 748 C C . ALA A 1 98 ? 8.784 29.679 36.699 1.00 43.56 98 ALA A C 1
ATOM 750 O O . ALA A 1 98 ? 7.682 29.699 37.227 1.00 43.56 98 ALA A O 1
ATOM 751 N N . ALA A 1 99 ? 9.868 29.073 37.195 1.00 41.31 99 ALA A N 1
ATOM 752 C CA . ALA A 1 99 ? 10.162 28.628 38.563 1.00 41.31 99 ALA A CA 1
ATOM 753 C C . ALA A 1 99 ? 9.181 27.656 39.275 1.00 41.31 99 ALA A C 1
ATOM 755 O O . ALA A 1 99 ? 7.981 27.893 39.331 1.00 41.31 99 ALA A O 1
ATOM 756 N N . PRO A 1 100 ? 9.687 26.587 39.925 1.00 41.22 100 PRO A N 1
ATOM 757 C CA . PRO A 1 100 ? 8.839 25.656 40.665 1.00 41.22 100 PRO A CA 1
ATOM 758 C C . PRO A 1 100 ? 8.459 26.226 42.045 1.00 41.22 100 PRO A C 1
ATOM 760 O O . PRO A 1 100 ? 9.359 26.557 42.824 1.00 41.22 100 PRO A O 1
ATOM 763 N N . PRO A 1 101 ? 7.167 26.289 42.419 1.00 44.28 101 PRO A N 1
ATOM 764 C CA . PRO A 1 101 ? 6.787 26.481 43.808 1.00 44.28 101 PRO A CA 1
ATOM 765 C C . PRO A 1 101 ? 6.713 25.148 44.566 1.00 44.28 101 PRO A C 1
ATOM 767 O O . PRO A 1 101 ? 6.266 24.113 44.072 1.00 44.28 101 PRO A O 1
ATOM 770 N N . GLN A 1 102 ? 7.190 25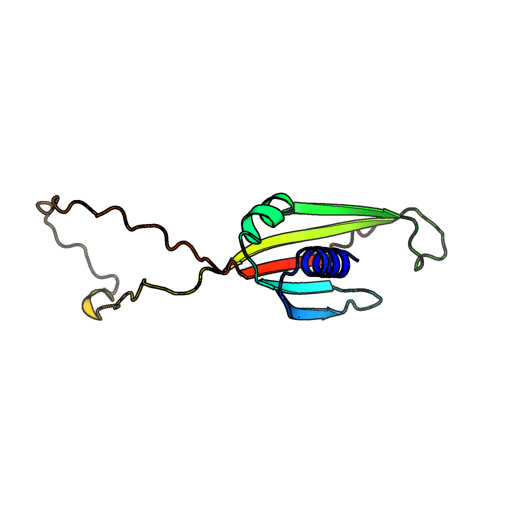.214 45.805 1.00 51.72 102 GLN A N 1
ATOM 771 C CA . GLN A 1 102 ? 7.256 24.144 46.788 1.00 51.72 102 GLN A CA 1
ATOM 772 C C . GLN A 1 102 ? 5.855 23.868 47.347 1.00 51.72 102 GLN A C 1
ATOM 774 O O . GLN A 1 102 ? 5.278 24.762 47.956 1.00 51.72 102 GLN A O 1
ATOM 779 N N . ASN A 1 103 ? 5.306 22.666 47.134 1.00 41.03 103 ASN A N 1
ATOM 780 C CA . ASN A 1 103 ? 4.582 21.875 48.145 1.00 41.03 103 ASN A CA 1
ATOM 781 C C . ASN A 1 103 ? 3.947 20.618 47.525 1.00 41.03 103 ASN A C 1
ATOM 783 O O . ASN A 1 103 ? 2.965 20.679 46.791 1.00 41.03 103 ASN A O 1
ATOM 787 N N . MET A 1 104 ? 4.515 19.460 47.874 1.00 48.03 104 MET A N 1
ATOM 788 C CA . MET A 1 104 ? 3.906 18.138 47.726 1.00 48.03 104 MET A CA 1
ATOM 789 C C . MET A 1 104 ? 2.977 17.885 48.915 1.00 48.03 104 MET A C 1
ATOM 791 O O . MET A 1 104 ? 3.473 17.738 50.027 1.00 48.03 104 MET A O 1
ATOM 795 N N . ALA A 1 105 ? 1.671 17.771 48.681 1.00 48.53 105 ALA A N 1
ATOM 796 C CA . ALA A 1 105 ? 0.773 16.829 49.357 1.00 48.53 105 ALA A CA 1
ATOM 797 C C . ALA A 1 105 ? -0.674 17.075 48.905 1.00 48.53 105 ALA A C 1
ATOM 799 O O . ALA A 1 105 ? -1.112 18.214 48.844 1.00 48.53 105 ALA A O 1
ATOM 800 N N . GLN A 1 106 ? -1.407 15.977 48.697 1.00 40.84 106 GLN A N 1
ATOM 801 C CA . GLN A 1 106 ? -2.870 15.883 48.557 1.00 40.84 106 GLN A CA 1
ATOM 802 C C . GLN A 1 106 ? -3.475 16.210 47.183 1.00 40.84 106 G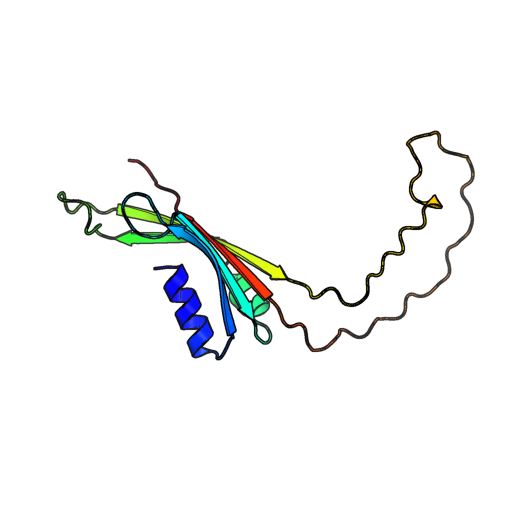LN A C 1
ATOM 804 O O . GLN A 1 106 ? -3.913 17.321 46.924 1.00 40.84 106 GLN A O 1
ATOM 809 N N . ALA A 1 107 ? -3.630 15.161 46.367 1.00 35.88 107 ALA A N 1
ATOM 810 C CA . ALA A 1 107 ? -4.946 14.735 45.863 1.00 35.88 107 ALA A CA 1
ATOM 811 C C . ALA A 1 107 ? -4.832 13.394 45.105 1.00 35.88 107 ALA A C 1
ATOM 813 O O . ALA A 1 107 ? -4.866 13.339 43.881 1.00 35.88 107 ALA A O 1
ATOM 814 N N . MET A 1 108 ? -4.717 12.285 45.844 1.00 40.38 108 MET A N 1
ATOM 815 C CA . MET A 1 108 ? -5.196 10.983 45.368 1.00 40.38 108 MET A CA 1
ATOM 816 C C . MET A 1 108 ? -6.612 10.809 45.908 1.00 40.38 108 MET A C 1
ATOM 818 O O . MET A 1 108 ? -6.770 10.651 47.114 1.00 40.38 108 MET A O 1
ATOM 822 N N . SER A 1 109 ? -7.618 10.863 45.036 1.00 43.16 109 SER A N 1
ATOM 823 C CA . SER A 1 109 ? -8.867 10.092 45.136 1.00 43.16 109 SER A CA 1
ATOM 824 C C . SER A 1 109 ? -9.852 10.601 44.086 1.00 43.16 109 SER A C 1
ATOM 826 O O . SER A 1 109 ? -10.630 11.504 44.375 1.00 43.16 109 SER A O 1
ATOM 828 N N . GLN A 1 110 ? -9.829 10.017 42.886 1.00 37.72 110 GLN A N 1
ATOM 829 C CA . GLN A 1 110 ? -11.052 9.742 42.125 1.00 37.72 110 GLN A CA 1
ATOM 830 C C . GLN A 1 110 ? -10.858 8.438 41.331 1.00 37.72 110 GLN A C 1
ATOM 832 O O . GLN A 1 110 ? -9.844 8.297 40.643 1.00 37.72 110 GLN A O 1
ATOM 837 N N . PRO A 1 111 ? -11.777 7.460 41.429 1.00 34.66 111 PRO A N 1
ATOM 838 C CA . PRO A 1 111 ? -11.752 6.283 40.573 1.00 34.66 111 PRO A CA 1
ATOM 839 C C . PRO A 1 111 ? -12.210 6.678 39.163 1.00 34.66 111 PRO A C 1
ATOM 841 O O . PRO A 1 111 ? -13.348 7.102 38.966 1.00 34.66 111 PRO A O 1
ATOM 844 N N . VAL A 1 112 ? -11.324 6.544 38.175 1.00 42.84 112 VAL A N 1
ATOM 845 C CA . VAL A 1 112 ? -11.673 6.745 36.764 1.00 42.84 112 VAL A CA 1
ATOM 846 C C . VAL A 1 112 ? -12.565 5.580 36.334 1.00 42.84 112 VAL A C 1
ATOM 848 O O . VAL A 1 112 ? -12.131 4.430 36.279 1.00 42.84 112 VAL A O 1
ATOM 851 N N . SER A 1 113 ? -13.838 5.888 36.094 1.00 34.72 113 SER A N 1
ATOM 852 C CA . SER A 1 113 ? -14.823 4.992 35.489 1.00 34.72 113 SER A CA 1
ATOM 853 C C . SER A 1 113 ? -14.260 4.386 34.198 1.00 34.72 113 SER A C 1
ATOM 855 O O . SER A 1 113 ? -13.734 5.112 33.354 1.00 34.72 113 SER A O 1
ATOM 857 N N . MET A 1 114 ? -14.351 3.057 34.053 1.00 36.72 114 MET A N 1
ATOM 858 C CA . MET A 1 114 ? -14.103 2.362 32.787 1.00 36.72 114 MET A CA 1
ATOM 859 C C . MET A 1 114 ? -15.054 2.931 31.733 1.00 36.72 114 MET A C 1
ATOM 861 O O . MET A 1 114 ? -16.227 2.567 31.683 1.00 36.72 114 MET A O 1
ATOM 865 N N . ALA A 1 115 ? -14.541 3.843 30.910 1.00 37.28 115 ALA A N 1
ATOM 866 C CA . ALA A 1 115 ? -15.243 4.341 29.747 1.00 37.28 115 ALA A CA 1
ATOM 867 C C . ALA A 1 115 ? -15.444 3.175 28.775 1.00 37.28 115 ALA A C 1
ATOM 869 O O . ALA A 1 115 ? -14.492 2.580 28.266 1.00 37.28 115 ALA A O 1
ATOM 870 N N . THR A 1 116 ? -16.710 2.832 28.574 1.00 37.78 116 THR A N 1
ATOM 871 C CA . THR A 1 116 ? -17.202 1.925 27.546 1.00 37.78 116 THR A CA 1
ATOM 872 C C . THR A 1 116 ? -16.559 2.288 26.209 1.00 37.78 116 THR A C 1
ATOM 874 O O . THR A 1 116 ? -16.681 3.423 25.751 1.00 37.78 116 THR A O 1
ATOM 877 N N . LEU A 1 117 ? -15.858 1.329 25.599 1.00 40.53 117 LEU A N 1
ATOM 878 C CA . LEU A 1 117 ? -15.287 1.473 24.262 1.00 40.53 117 LEU A CA 1
ATOM 879 C C . LEU A 1 117 ? -16.410 1.861 23.284 1.00 40.53 117 LEU A C 1
ATOM 881 O O . LEU A 1 117 ? -17.393 1.117 23.198 1.00 40.53 117 LEU A O 1
ATOM 885 N N . PRO A 1 118 ? -16.311 2.980 22.546 1.00 38.12 118 PRO A N 1
ATOM 886 C CA . PRO A 1 118 ? -17.279 3.265 21.500 1.00 38.12 118 PRO A CA 1
ATOM 887 C C . PRO A 1 118 ? -17.147 2.198 20.405 1.00 38.12 118 PRO A C 1
ATOM 889 O O . PRO A 1 118 ? -16.116 2.071 19.749 1.00 38.12 118 PRO A O 1
ATOM 892 N N . GLN A 1 119 ? -18.206 1.405 20.239 1.00 44.31 119 GLN A N 1
ATOM 893 C CA . GLN A 1 119 ? -18.287 0.233 19.359 1.00 44.31 119 GLN A CA 1
ATOM 894 C C . GLN A 1 119 ? -18.378 0.546 17.856 1.00 44.31 119 GLN A C 1
ATOM 896 O O . GLN A 1 119 ? -18.800 -0.308 17.089 1.00 44.31 119 GLN A O 1
ATOM 901 N N . ASN A 1 120 ? -17.985 1.729 17.395 1.00 40.56 120 ASN A N 1
ATOM 902 C CA . ASN A 1 120 ? -18.012 2.014 15.961 1.00 40.56 120 ASN A CA 1
ATOM 903 C C . ASN A 1 120 ? -16.892 2.986 15.594 1.00 40.56 120 ASN A C 1
ATOM 905 O O . ASN A 1 120 ? -17.116 4.172 15.363 1.00 40.56 120 ASN A O 1
ATOM 909 N N . ILE A 1 121 ? -15.660 2.480 15.622 1.00 47.72 121 ILE A N 1
ATOM 910 C CA . ILE A 1 121 ? -14.500 3.207 15.117 1.00 47.72 121 ILE A CA 1
ATOM 911 C C . ILE A 1 121 ? -14.528 3.008 13.603 1.00 47.72 121 ILE A C 1
ATOM 913 O O . ILE A 1 121 ? -14.197 1.932 13.110 1.00 47.72 121 ILE A O 1
ATOM 917 N N . GLU A 1 122 ? -14.975 4.020 12.860 1.00 44.91 122 GLU A N 1
ATOM 918 C CA . GLU A 1 122 ? -14.620 4.115 11.446 1.00 44.91 122 GLU A CA 1
ATOM 919 C C . GLU A 1 122 ? -13.101 4.294 11.397 1.00 44.91 122 GLU A C 1
ATOM 921 O O . GLU A 1 122 ? -12.567 5.382 11.591 1.00 44.91 122 GLU A O 1
ATOM 926 N N . GLU A 1 123 ? -12.389 3.176 11.276 1.00 50.25 123 GLU A N 1
ATOM 927 C CA . GLU A 1 123 ? -10.936 3.152 11.277 1.00 50.25 123 GLU A CA 1
ATOM 928 C C . GLU A 1 123 ? -10.471 3.633 9.909 1.00 50.25 123 GLU A C 1
ATOM 930 O O . GLU A 1 123 ? -10.476 2.889 8.924 1.00 50.25 123 GLU A O 1
ATOM 935 N N . GLU A 1 124 ? -10.087 4.902 9.819 1.00 52.84 124 GLU A N 1
ATOM 936 C CA . GLU A 1 124 ? -9.483 5.385 8.590 1.00 52.84 124 GLU A CA 1
ATOM 937 C C . GLU A 1 124 ? -7.996 5.031 8.580 1.00 52.84 124 GLU A C 1
ATOM 939 O O . GLU A 1 124 ? -7.292 5.140 9.579 1.00 52.84 124 GLU A O 1
ATOM 944 N N . MET A 1 125 ? -7.507 4.554 7.445 1.00 58.72 125 MET A N 1
ATOM 945 C CA . MET A 1 125 ? -6.138 4.065 7.313 1.00 58.72 125 MET A CA 1
ATOM 946 C C . MET A 1 125 ? -5.416 4.829 6.222 1.00 58.72 125 MET A C 1
ATOM 948 O O . MET A 1 125 ? -5.873 4.790 5.086 1.00 58.72 125 MET A O 1
ATOM 952 N N . ALA A 1 126 ? -4.278 5.449 6.546 1.00 57.28 126 ALA A N 1
ATOM 953 C CA . ALA A 1 126 ? -3.373 6.042 5.563 1.00 57.28 126 ALA A CA 1
ATOM 954 C C . ALA A 1 126 ? -2.290 5.033 5.156 1.00 57.28 126 ALA A C 1
ATOM 956 O O . ALA A 1 126 ? -1.458 4.666 5.985 1.00 57.28 126 ALA A O 1
ATOM 957 N N . VAL A 1 127 ? -2.286 4.594 3.892 1.00 58.06 127 VAL A N 1
ATOM 958 C CA . VAL A 1 127 ? -1.212 3.743 3.345 1.00 58.06 127 VAL A CA 1
ATOM 959 C C . VAL A 1 127 ? -0.179 4.607 2.657 1.00 58.06 127 VAL A C 1
ATOM 961 O O . VAL A 1 127 ? -0.432 5.060 1.546 1.00 58.06 127 VAL A O 1
ATOM 964 N N . ASN A 1 128 ? 0.981 4.800 3.282 1.00 59.22 128 ASN A N 1
ATOM 965 C CA . ASN A 1 128 ? 2.098 5.497 2.647 1.00 59.22 128 ASN A CA 1
ATOM 966 C C . ASN A 1 128 ? 2.938 4.514 1.843 1.00 59.22 128 ASN A C 1
ATOM 968 O O . ASN A 1 128 ? 3.551 3.616 2.417 1.00 59.22 128 ASN A O 1
ATOM 972 N N . LEU A 1 129 ? 2.984 4.710 0.527 1.00 59.81 129 LEU A N 1
ATOM 973 C CA . LEU A 1 129 ? 3.757 3.877 -0.390 1.00 59.81 129 LEU A CA 1
ATOM 974 C C . LEU A 1 129 ? 4.988 4.616 -0.884 1.00 59.81 129 LEU A C 1
ATOM 976 O O . LEU A 1 129 ? 4.871 5.443 -1.777 1.00 59.81 129 LEU A O 1
ATOM 980 N N . ARG A 1 130 ? 6.177 4.299 -0.366 1.00 58.38 130 ARG A N 1
ATOM 981 C CA . ARG A 1 130 ? 7.426 4.910 -0.853 1.00 58.38 130 ARG A CA 1
ATOM 982 C C . ARG A 1 130 ? 8.224 3.918 -1.684 1.00 58.38 130 ARG A C 1
ATOM 984 O O . ARG A 1 130 ? 8.623 2.869 -1.180 1.00 58.38 130 ARG A O 1
ATOM 991 N N . LYS A 1 131 ? 8.506 4.272 -2.940 1.00 59.84 131 LYS A N 1
ATOM 992 C CA . LYS A 1 131 ? 9.468 3.541 -3.775 1.00 59.84 131 LYS A CA 1
ATOM 993 C C . LYS A 1 131 ? 10.888 3.914 -3.342 1.00 59.84 131 LYS A C 1
ATOM 995 O O . LYS A 1 131 ? 11.269 5.079 -3.449 1.00 59.84 131 LYS A O 1
ATOM 1000 N N . SER A 1 132 ? 11.676 2.947 -2.876 1.00 53.47 132 SER A N 1
ATOM 1001 C CA . SER A 1 132 ? 13.129 3.109 -2.773 1.00 53.47 132 SER A CA 1
ATOM 1002 C C . SER A 1 132 ? 13.783 2.435 -3.977 1.00 53.47 132 SER A C 1
ATOM 1004 O O . SER A 1 132 ? 13.609 1.240 -4.224 1.00 53.47 132 SER A O 1
ATOM 1006 N N . ASN A 1 133 ? 14.503 3.225 -4.775 1.00 47.53 133 ASN A N 1
ATOM 1007 C CA . ASN A 1 133 ? 15.384 2.668 -5.792 1.00 47.53 133 ASN A CA 1
ATOM 1008 C C . ASN A 1 133 ? 16.593 2.079 -5.061 1.00 47.53 133 ASN A C 1
ATOM 1010 O O . ASN A 1 133 ? 17.323 2.815 -4.402 1.00 47.53 133 ASN A O 1
ATOM 1014 N N . SER A 1 134 ? 16.814 0.772 -5.189 1.00 41.44 134 SER A N 1
ATOM 1015 C CA . SER A 1 134 ? 18.190 0.281 -5.185 1.00 41.44 134 SER A CA 1
ATOM 1016 C C . SER A 1 134 ? 18.761 0.682 -6.541 1.00 41.44 134 SER A C 1
ATOM 1018 O O . SER A 1 134 ? 18.310 0.204 -7.579 1.00 41.44 134 SER A O 1
ATOM 1020 N N . PHE A 1 135 ? 19.644 1.677 -6.525 1.00 42.69 135 PHE A N 1
ATOM 1021 C CA . PHE A 1 135 ? 20.637 1.820 -7.577 1.00 42.69 135 PHE A CA 1
ATOM 1022 C C . PHE A 1 135 ? 21.630 0.673 -7.376 1.00 42.69 135 PHE A C 1
ATOM 1024 O O . PHE A 1 135 ? 22.215 0.580 -6.298 1.00 42.69 135 PHE A O 1
ATOM 1031 N N . ASP A 1 136 ? 21.756 -0.187 -8.382 1.00 36.66 136 ASP A N 1
ATOM 1032 C CA . ASP A 1 136 ? 23.053 -0.764 -8.739 1.00 36.66 136 ASP A CA 1
ATOM 1033 C C . ASP A 1 136 ? 23.644 0.114 -9.848 1.00 36.66 136 ASP A C 1
ATOM 1035 O O . ASP A 1 136 ? 22.873 0.473 -10.777 1.00 36.66 136 ASP A O 1
#

Radius of gyration: 23.3 Å; chains: 1; bounding box: 41×40×72 Å

pLDDT: mean 70.1, std 19.84, range [34.66, 92.12]